Protein AF-A0A7L8AF57-F1 (afdb_monomer_lite)

Sequence (82 aa):
MQQSPEQFKQIIEAKVLPIAQQLGTRQGFFEYWFKILPRCKSHKAAFDLTNLLYLKIFKEQKYTSFDSFRNQKNTYLKKIRR

pLDDT: mean 92.18, std 8.2, range [50.84, 97.81]

Secondary structure (DSSP, 8-state):
-PPPHHHHHHHHHHHHHHHHHHHHSHHHHHHHHHHHGGGSSSHHHHHHHHHHHHHHHHSS-S-SSHHHHHHHHHHHHHHHT-

Radius of gyration: 15.26 Å; chains: 1; bounding box: 48×36×24 Å

Organism: NCBI:txid1888915

Foldseek 3Di:
DDDDPVNVVVVVCVVVVVVQVQLVDPNSLVVQLVVCQVVDPDSVRSQVVSQVSNCVNVVDGPAPDPVRVVVSVVVVVVVVVD

Structure (mmCIF, N/CA/C/O backbone):
data_AF-A0A7L8AF57-F1
#
_entry.id   AF-A0A7L8AF57-F1
#
loop_
_atom_site.group_PDB
_atom_site.id
_atom_site.type_symbol
_atom_site.label_atom_id
_atom_site.label_alt_id
_atom_site.label_comp_id
_atom_site.label_asym_id
_atom_site.label_entity_id
_atom_site.label_seq_id
_atom_site.pdbx_PDB_ins_code
_atom_site.Cartn_x
_atom_site.Cartn_y
_atom_site.Cartn_z
_atom_site.occupancy
_atom_site.B_iso_or_equiv
_atom_site.auth_seq_id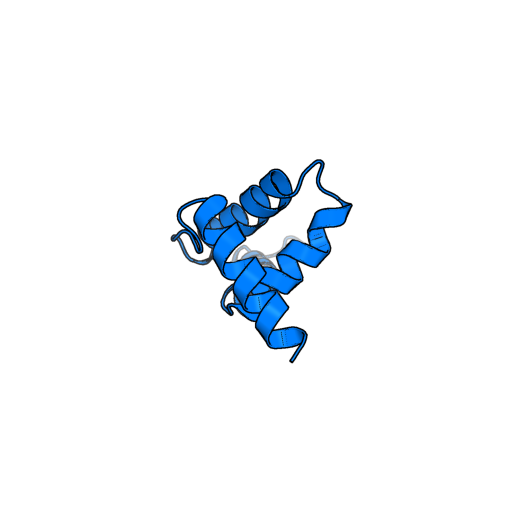
_atom_site.auth_comp_id
_atom_site.auth_asym_id
_atom_site.auth_atom_id
_atom_site.pdbx_PDB_model_num
ATOM 1 N N . MET A 1 1 ? -34.717 14.101 -3.665 1.00 50.84 1 MET A N 1
ATOM 2 C CA . MET A 1 1 ? -34.262 14.090 -2.259 1.00 50.84 1 MET A CA 1
ATOM 3 C C . MET A 1 1 ? -32.816 14.562 -2.231 1.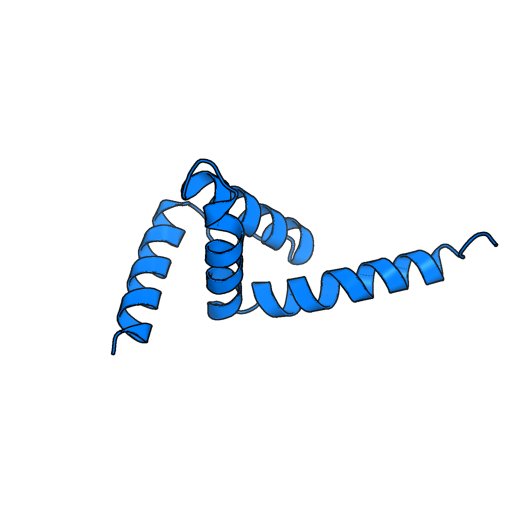00 50.84 1 MET A C 1
ATOM 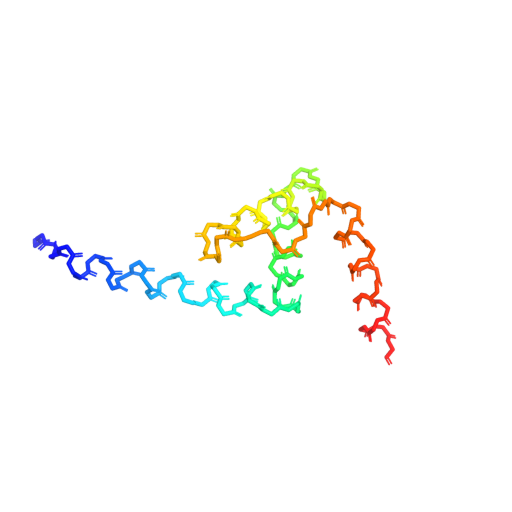5 O O . MET A 1 1 ? -31.970 13.873 -2.786 1.00 50.84 1 MET A O 1
ATOM 9 N N . GLN A 1 2 ? -32.544 15.758 -1.705 1.00 63.94 2 GLN A N 1
ATOM 10 C CA . GLN A 1 2 ? -31.173 16.235 -1.484 1.00 63.94 2 GLN A CA 1
ATOM 11 C C . GLN A 1 2 ? -30.662 15.608 -0.184 1.00 63.94 2 GLN A C 1
ATOM 13 O O . GLN A 1 2 ? -31.332 15.693 0.841 1.00 63.94 2 GLN A O 1
ATOM 18 N N . GLN A 1 3 ? -29.525 14.917 -0.251 1.00 70.00 3 GLN A N 1
ATOM 19 C CA . GLN A 1 3 ? -28.875 14.354 0.932 1.00 70.00 3 GLN A CA 1
ATOM 20 C C . GLN A 1 3 ? -28.361 15.497 1.810 1.00 70.00 3 GLN A C 1
ATOM 22 O O . GLN A 1 3 ? -27.834 16.479 1.281 1.00 70.00 3 GLN A O 1
ATOM 27 N N . SER A 1 4 ? -28.500 15.376 3.131 1.00 86.19 4 SER A N 1
ATOM 28 C CA . SER A 1 4 ? -27.928 16.375 4.036 1.00 86.19 4 SER A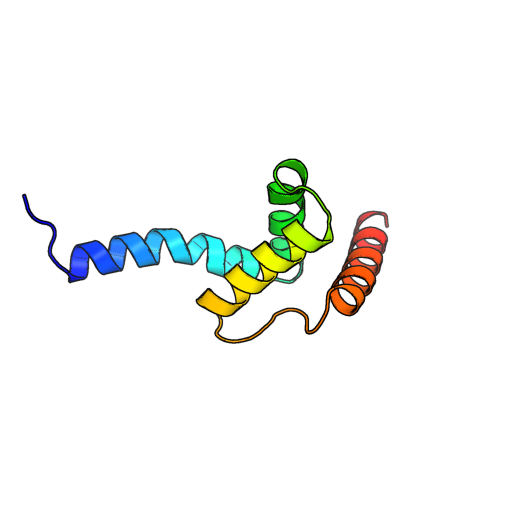 CA 1
ATOM 29 C C . SER A 1 4 ? -26.389 16.327 3.975 1.00 86.19 4 SER A C 1
ATOM 31 O O . SER A 1 4 ? -25.820 15.264 3.685 1.00 86.19 4 SER A O 1
ATOM 33 N N . PRO A 1 5 ? -25.685 17.439 4.248 1.00 87.00 5 PRO A N 1
ATOM 34 C CA . PRO A 1 5 ? -24.221 17.454 4.315 1.00 87.00 5 PRO A CA 1
ATOM 35 C C . PRO A 1 5 ? -23.640 16.360 5.229 1.00 87.00 5 PRO A C 1
ATOM 37 O O . PRO A 1 5 ? -22.600 15.771 4.929 1.00 87.00 5 PRO A O 1
ATOM 40 N N . GLU A 1 6 ? -24.339 16.030 6.313 1.00 89.06 6 GLU A N 1
ATOM 41 C CA . GLU A 1 6 ? -23.968 15.002 7.287 1.00 89.06 6 GLU A CA 1
ATOM 42 C C . GLU A 1 6 ? -24.107 13.594 6.701 1.00 89.06 6 GLU A C 1
ATOM 44 O O . GLU A 1 6 ? -23.206 12.770 6.858 1.00 89.06 6 GLU A O 1
ATOM 49 N N . GLN A 1 7 ? -25.195 13.323 5.974 1.00 89.12 7 GLN A N 1
ATOM 50 C CA . GLN A 1 7 ? -25.378 12.051 5.267 1.00 89.12 7 GLN A CA 1
ATOM 51 C C . GLN A 1 7 ? -24.295 11.858 4.203 1.00 89.12 7 GLN A C 1
ATOM 53 O O . GLN A 1 7 ? -23.735 10.770 4.064 1.00 89.12 7 GLN A O 1
ATOM 58 N N . PHE A 1 8 ? -23.946 12.925 3.481 1.00 89.31 8 PHE A N 1
ATOM 59 C CA . PHE A 1 8 ? -22.872 12.883 2.495 1.00 89.31 8 PHE A CA 1
ATOM 60 C C . PHE A 1 8 ? -21.509 12.598 3.144 1.00 89.31 8 PHE A C 1
ATOM 62 O O . PHE A 1 8 ? -20.753 11.751 2.658 1.00 89.31 8 PHE A O 1
ATOM 69 N N . LYS A 1 9 ? -21.222 13.237 4.286 1.00 90.31 9 LYS A N 1
ATOM 70 C CA . LYS A 1 9 ? -20.012 12.982 5.080 1.00 90.31 9 LYS A CA 1
ATOM 71 C C . LYS A 1 9 ? -19.924 11.520 5.529 1.00 90.31 9 LYS A C 1
ATOM 73 O O . LYS A 1 9 ? -18.893 10.891 5.300 1.00 90.31 9 LYS A O 1
ATOM 78 N N . GLN A 1 10 ? -21.004 10.958 6.072 1.00 90.62 10 GLN A N 1
ATOM 79 C CA . GLN A 1 10 ? -21.048 9.555 6.506 1.00 90.62 10 GLN A CA 1
ATOM 80 C C . GLN A 1 10 ? -20.788 8.580 5.349 1.00 90.62 10 GLN A C 1
ATOM 82 O O . GLN A 1 10 ? -20.058 7.604 5.512 1.00 90.62 10 GLN A O 1
ATOM 87 N N . ILE A 1 11 ? -21.328 8.852 4.156 1.00 91.25 11 ILE A N 1
ATOM 88 C CA . ILE A 1 11 ? -21.091 8.020 2.965 1.00 91.25 11 ILE A CA 1
ATOM 89 C C . ILE A 1 11 ? -19.617 8.056 2.550 1.00 91.25 11 ILE A C 1
ATOM 91 O O . ILE A 1 11 ? -19.054 7.024 2.172 1.00 91.25 11 ILE A O 1
ATOM 95 N N . ILE A 1 12 ? -18.983 9.230 2.598 1.00 89.06 12 ILE A N 1
ATOM 96 C CA . ILE A 1 12 ? -17.553 9.356 2.300 1.00 89.06 12 ILE A CA 1
ATOM 97 C C . ILE A 1 12 ? -16.734 8.596 3.340 1.00 89.06 12 ILE A C 1
ATOM 99 O O . ILE A 1 12 ? -15.886 7.789 2.962 1.00 89.06 12 ILE A O 1
ATOM 103 N N . GLU A 1 13 ? -17.004 8.801 4.627 1.00 89.31 13 GLU A N 1
ATOM 104 C CA . GLU A 1 13 ? -16.301 8.115 5.715 1.00 89.31 13 GLU A CA 1
ATOM 105 C C . GLU A 1 13 ? -16.434 6.593 5.597 1.00 89.31 13 GLU A C 1
ATOM 107 O O . GLU A 1 13 ? -15.427 5.889 5.661 1.00 89.31 13 GLU A O 1
ATOM 112 N N . ALA A 1 14 ? -17.630 6.084 5.294 1.00 91.00 14 ALA A N 1
ATOM 113 C CA . ALA A 1 14 ? -17.869 4.658 5.079 1.00 91.00 14 ALA A CA 1
ATOM 114 C C . ALA A 1 14 ? -17.073 4.079 3.893 1.00 91.00 14 ALA A C 1
ATOM 116 O O . ALA A 1 14 ? -16.672 2.917 3.926 1.00 91.00 14 ALA A O 1
ATOM 117 N N . LYS A 1 15 ? -16.806 4.874 2.848 1.00 90.50 15 LYS A N 1
ATOM 118 C CA . LYS A 1 15 ? -15.972 4.456 1.705 1.00 90.50 15 LYS A CA 1
ATOM 119 C C . LYS A 1 15 ? -14.476 4.570 1.989 1.00 90.50 15 LYS A C 1
ATOM 121 O O . LYS A 1 15 ? -13.692 3.777 1.468 1.00 90.50 15 LYS A O 1
ATOM 126 N N . VAL A 1 16 ? -14.073 5.562 2.780 1.00 91.31 16 VAL A N 1
ATOM 127 C CA . VAL A 1 16 ? -12.667 5.820 3.115 1.00 91.31 16 VAL A CA 1
ATOM 128 C C . VAL A 1 16 ? -12.175 4.859 4.193 1.00 91.31 16 VAL A C 1
ATOM 130 O O . VAL A 1 16 ? -11.036 4.408 4.106 1.00 91.31 16 VAL A O 1
ATOM 133 N N . LEU A 1 17 ? -13.011 4.497 5.169 1.00 92.00 17 LEU A N 1
ATOM 134 C CA . LEU A 1 17 ? -12.621 3.672 6.314 1.00 92.00 17 LEU A CA 1
ATOM 135 C C . LEU A 1 17 ? -11.993 2.318 5.918 1.00 92.00 17 LEU A C 1
ATOM 137 O O . LEU A 1 17 ? -10.912 2.023 6.427 1.00 92.00 17 LEU A O 1
ATOM 141 N N . PRO A 1 18 ? -12.548 1.525 4.980 1.00 93.38 18 PRO A N 1
ATOM 142 C CA . PRO A 1 18 ? -11.924 0.267 4.563 1.00 93.38 18 PRO A CA 1
ATOM 143 C C . PRO A 1 18 ? -10.561 0.480 3.895 1.00 93.38 18 PRO A C 1
ATOM 145 O O . PRO A 1 18 ? -9.619 -0.280 4.114 1.00 93.38 18 PRO A O 1
ATOM 148 N N . ILE A 1 19 ? -10.434 1.549 3.101 1.00 92.69 19 ILE A N 1
ATOM 149 C CA . ILE A 1 19 ? -9.177 1.916 2.439 1.00 92.69 19 ILE A CA 1
ATOM 150 C C . ILE A 1 19 ? -8.146 2.335 3.492 1.00 92.69 19 ILE A C 1
ATOM 152 O O . ILE A 1 19 ? -6.992 1.916 3.422 1.00 92.69 19 ILE A O 1
ATOM 156 N N . ALA A 1 20 ? -8.563 3.121 4.486 1.00 94.06 20 ALA A N 1
ATOM 157 C CA . ALA A 1 20 ? -7.725 3.534 5.601 1.00 94.06 20 ALA A CA 1
ATOM 158 C C . ALA A 1 20 ? -7.240 2.318 6.401 1.00 94.06 20 ALA A C 1
ATOM 160 O O . ALA A 1 20 ? -6.040 2.165 6.608 1.00 94.06 20 ALA A O 1
ATOM 161 N N . GLN A 1 21 ? -8.138 1.405 6.777 1.00 94.25 21 GLN A N 1
ATOM 162 C CA . GLN A 1 21 ? -7.790 0.172 7.491 1.00 94.25 21 GLN A CA 1
ATOM 163 C C . GLN A 1 21 ? -6.789 -0.682 6.702 1.00 94.25 21 GLN A C 1
ATOM 165 O O . GLN A 1 21 ? -5.793 -1.145 7.262 1.00 94.25 21 GLN A O 1
ATOM 170 N N . GLN A 1 22 ? -6.998 -0.831 5.390 1.00 95.31 22 GLN A N 1
ATOM 171 C CA . GLN A 1 22 ? -6.074 -1.563 4.528 1.00 95.31 22 GLN A CA 1
ATOM 172 C C . GLN A 1 22 ? -4.696 -0.884 4.484 1.00 95.31 22 GLN A C 1
ATOM 174 O O . GLN A 1 22 ? -3.676 -1.504 4.791 1.00 95.31 22 GLN A O 1
ATOM 179 N N . LEU A 1 23 ? -4.647 0.402 4.144 1.00 95.44 23 LEU A N 1
ATOM 180 C CA . LEU A 1 23 ? -3.397 1.141 3.960 1.00 95.44 23 LEU A CA 1
ATOM 181 C C . LEU A 1 23 ? -2.631 1.396 5.269 1.00 95.44 23 LEU A C 1
ATOM 183 O O . LEU A 1 23 ? -1.399 1.515 5.253 1.00 95.44 23 LEU A O 1
ATOM 187 N N . GLY A 1 24 ? -3.334 1.440 6.403 1.00 93.38 24 GLY A N 1
ATOM 188 C CA . GLY A 1 24 ? -2.757 1.634 7.734 1.00 93.38 24 GLY A CA 1
ATOM 189 C C . GLY A 1 24 ? -1.761 0.537 8.111 1.00 93.38 24 GLY A C 1
ATOM 190 O O . GLY A 1 24 ? -0.725 0.805 8.720 1.00 93.38 24 GLY A O 1
ATOM 191 N N . THR A 1 25 ? -1.973 -0.690 7.638 1.00 94.38 25 THR A N 1
ATOM 192 C CA . THR A 1 25 ? -1.049 -1.803 7.895 1.00 94.38 25 THR A CA 1
ATOM 193 C C . THR A 1 25 ? 0.070 -1.877 6.853 1.00 94.38 25 THR A C 1
ATOM 195 O O . THR A 1 25 ? -0.068 -1.438 5.711 1.00 94.38 25 THR A O 1
ATOM 198 N N . ARG A 1 26 ? 1.221 -2.452 7.228 1.00 92.25 26 ARG A N 1
ATOM 199 C CA . ARG A 1 26 ? 2.317 -2.708 6.274 1.00 92.25 26 ARG A CA 1
ATOM 200 C C . ARG A 1 26 ? 1.879 -3.667 5.163 1.00 92.25 26 ARG A C 1
ATOM 202 O O . ARG A 1 26 ? 2.194 -3.435 4.003 1.00 92.25 26 ARG A O 1
ATOM 209 N N . GLN A 1 27 ? 1.188 -4.745 5.527 1.00 93.69 27 GLN A N 1
ATOM 210 C CA . GLN A 1 27 ? 0.715 -5.757 4.585 1.00 93.69 27 GLN A CA 1
ATOM 211 C C . GLN A 1 27 ? -0.325 -5.182 3.623 1.00 93.69 27 GLN A C 1
ATOM 213 O O . GLN A 1 27 ? -0.136 -5.270 2.413 1.00 93.69 27 GLN A O 1
ATOM 218 N N . GLY A 1 28 ? -1.361 -4.524 4.143 1.00 95.62 28 GLY A N 1
ATOM 219 C CA . GLY A 1 28 ? -2.427 -3.982 3.309 1.00 95.62 28 GLY A CA 1
ATOM 220 C C . GLY A 1 28 ? -1.953 -2.861 2.379 1.00 95.62 28 GLY A C 1
ATOM 221 O O . GLY A 1 28 ? -2.441 -2.769 1.254 1.00 95.62 28 GLY A O 1
ATOM 222 N N . PHE A 1 29 ? -0.927 -2.084 2.758 1.00 96.75 29 PHE A N 1
ATOM 223 C CA . PHE A 1 29 ? -0.260 -1.170 1.823 1.00 96.75 29 PHE A CA 1
ATOM 224 C C . PHE A 1 29 ? 0.312 -1.913 0.605 1.00 96.75 29 PHE A C 1
ATOM 226 O O . PHE A 1 29 ? 0.095 -1.495 -0.534 1.00 96.75 29 PHE A O 1
ATOM 233 N N . PHE A 1 30 ? 1.035 -3.019 0.820 1.00 95.88 30 PHE A N 1
ATOM 234 C CA . PHE A 1 30 ? 1.591 -3.803 -0.284 1.00 95.88 30 PHE A CA 1
ATOM 235 C C . PHE A 1 30 ? 0.503 -4.473 -1.114 1.00 95.88 30 PHE A C 1
ATOM 237 O O . PHE A 1 30 ? 0.575 -4.413 -2.337 1.00 95.88 30 PHE A O 1
ATOM 244 N N . GLU A 1 31 ? -0.508 -5.069 -0.485 1.00 95.25 31 GLU A N 1
ATOM 245 C CA . GLU A 1 31 ? -1.643 -5.678 -1.189 1.00 95.25 31 GLU A CA 1
ATOM 246 C C . GLU A 1 31 ? -2.358 -4.666 -2.085 1.00 95.25 31 GLU A C 1
ATOM 248 O O . GLU A 1 31 ? -2.637 -4.955 -3.250 1.00 95.25 31 GLU A O 1
ATOM 253 N N . TYR A 1 32 ? -2.597 -3.454 -1.579 1.00 96.50 32 TYR A N 1
ATOM 254 C CA . TYR A 1 32 ? -3.180 -2.378 -2.370 1.00 96.50 32 TYR A CA 1
ATOM 255 C C . TYR A 1 32 ? -2.275 -1.994 -3.545 1.00 96.50 32 TYR A C 1
ATOM 257 O O . TYR A 1 32 ? -2.742 -1.896 -4.681 1.00 96.50 32 TYR A O 1
ATOM 265 N N . TRP A 1 33 ? -0.971 -1.838 -3.301 1.00 97.31 33 TRP A N 1
ATOM 266 C CA . TRP A 1 33 ? -0.002 -1.549 -4.356 1.00 97.31 33 TRP A CA 1
ATOM 267 C C . TRP A 1 33 ? 0.013 -2.640 -5.441 1.00 97.31 33 TRP A C 1
ATOM 269 O O . TRP A 1 33 ? -0.069 -2.319 -6.626 1.00 97.31 33 TRP A O 1
ATOM 279 N N . PHE A 1 34 ? 0.044 -3.924 -5.061 1.00 96.38 34 PHE A N 1
ATOM 280 C CA . PHE A 1 34 ? -0.032 -5.051 -6.000 1.00 96.38 34 PHE A CA 1
ATOM 281 C C . PHE A 1 34 ? -1.347 -5.050 -6.783 1.00 96.38 34 PHE A C 1
ATOM 283 O O . PHE A 1 34 ? -1.340 -5.327 -7.980 1.00 96.38 34 PHE A O 1
ATOM 290 N N . LYS A 1 35 ? -2.464 -4.698 -6.139 1.00 96.19 35 LYS A N 1
ATOM 291 C CA . LYS A 1 35 ? -3.785 -4.619 -6.775 1.00 96.19 35 LYS A CA 1
ATOM 292 C C . LYS A 1 35 ? -3.847 -3.552 -7.868 1.00 96.19 35 LYS A C 1
ATOM 294 O O . LYS A 1 35 ? -4.481 -3.778 -8.898 1.00 96.19 35 LYS A O 1
ATOM 299 N N . ILE A 1 36 ? -3.227 -2.390 -7.657 1.00 96.44 36 ILE A N 1
ATOM 300 C CA . ILE A 1 36 ? -3.267 -1.295 -8.639 1.00 96.44 36 ILE A CA 1
ATOM 301 C C . ILE A 1 36 ? -2.131 -1.356 -9.663 1.00 96.44 36 ILE A C 1
ATOM 303 O O . ILE A 1 36 ? -2.249 -0.740 -10.722 1.00 96.44 36 ILE A O 1
ATOM 307 N N . LEU A 1 37 ? -1.058 -2.102 -9.380 1.00 97.25 37 LEU A N 1
ATOM 308 C CA . LEU A 1 37 ? 0.110 -2.220 -10.253 1.00 97.25 37 LEU A CA 1
ATOM 309 C C . LEU A 1 37 ? -0.245 -2.564 -11.713 1.00 97.25 37 LEU A C 1
ATOM 311 O O . LEU A 1 37 ? 0.245 -1.850 -12.585 1.00 97.25 37 LEU A O 1
ATOM 315 N N . PRO A 1 38 ? -1.127 -3.540 -12.022 1.00 97.25 38 PRO A N 1
ATOM 316 C CA . PRO A 1 38 ? -1.485 -3.874 -13.406 1.00 97.25 38 PRO A CA 1
ATOM 317 C C . PRO A 1 38 ? -2.173 -2.737 -14.172 1.00 97.25 38 PRO A C 1
ATOM 319 O O . PRO A 1 38 ? -2.250 -2.768 -15.394 1.00 97.25 38 PRO A O 1
ATOM 322 N N . ARG A 1 39 ? -2.704 -1.738 -13.458 1.00 96.75 39 ARG A N 1
ATOM 323 C CA . ARG A 1 39 ? -3.385 -0.567 -14.032 1.00 96.75 39 ARG A CA 1
ATOM 324 C C . ARG A 1 39 ? -2.445 0.627 -14.199 1.00 96.75 39 ARG A C 1
ATOM 326 O O . ARG A 1 39 ? -2.855 1.665 -14.709 1.00 96.75 39 ARG A O 1
ATOM 333 N N . CYS A 1 40 ? -1.206 0.508 -13.730 1.00 96.44 40 CYS A N 1
ATOM 334 C CA . CYS A 1 40 ? -0.224 1.579 -13.727 1.00 96.44 40 CYS A CA 1
ATOM 335 C C . CYS A 1 40 ? 0.860 1.307 -14.771 1.00 96.44 40 CYS A C 1
ATOM 337 O O . CYS A 1 40 ? 1.292 0.177 -14.963 1.00 96.44 40 CYS A O 1
ATOM 339 N N . LYS A 1 41 ? 1.372 2.372 -15.395 1.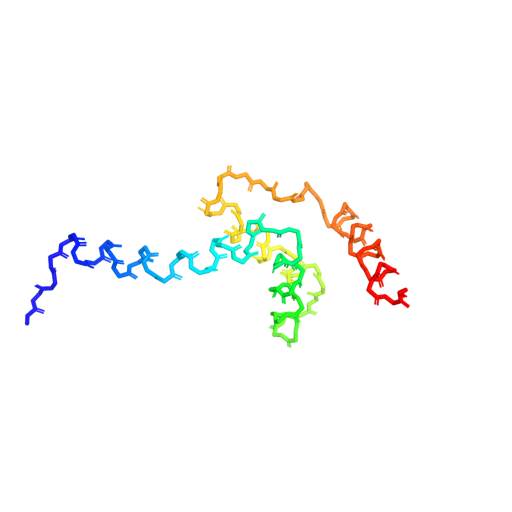00 94.88 41 LYS A N 1
ATOM 340 C CA . LYS A 1 41 ? 2.440 2.276 -16.406 1.00 94.88 41 LYS A CA 1
ATOM 341 C C . LYS A 1 41 ? 3.770 1.770 -15.839 1.00 94.88 41 LYS A C 1
ATOM 343 O O . LYS A 1 41 ? 4.626 1.314 -16.586 1.00 94.88 41 LYS A O 1
ATOM 348 N N . SER A 1 42 ? 3.983 1.912 -14.531 1.00 97.25 42 SER A N 1
ATOM 349 C CA . SER A 1 42 ? 5.216 1.493 -13.875 1.00 97.25 42 SER A CA 1
ATOM 350 C C . SER A 1 42 ? 5.008 1.206 -12.392 1.00 97.25 42 SER A C 1
ATOM 352 O O . SER A 1 42 ? 4.059 1.673 -11.757 1.00 97.25 42 SER A O 1
ATOM 354 N N . HIS A 1 43 ? 5.974 0.490 -11.817 1.00 96.50 43 HIS A N 1
ATOM 355 C CA . HIS A 1 43 ? 6.055 0.240 -10.380 1.00 96.50 43 HIS A CA 1
ATOM 356 C C . HIS A 1 43 ? 6.113 1.541 -9.569 1.00 96.50 43 HIS A C 1
ATOM 358 O O . HIS A 1 43 ? 5.499 1.628 -8.504 1.00 96.50 43 HIS A O 1
ATOM 364 N N . LYS A 1 44 ? 6.829 2.550 -10.087 1.00 97.31 44 LYS A N 1
ATOM 365 C CA . LYS A 1 44 ? 6.923 3.873 -9.468 1.00 97.31 44 LYS A CA 1
ATOM 366 C C . LYS A 1 44 ? 5.578 4.596 -9.505 1.00 97.31 44 LYS A C 1
ATOM 368 O O . LYS A 1 44 ? 5.169 5.124 -8.484 1.00 97.31 44 LYS A O 1
ATOM 373 N N . ALA A 1 45 ? 4.851 4.545 -10.621 1.00 97.50 45 ALA A N 1
ATOM 374 C CA . ALA A 1 45 ? 3.527 5.161 -10.715 1.00 97.50 45 ALA A CA 1
ATOM 375 C C . ALA A 1 45 ? 2.530 4.541 -9.718 1.00 97.50 45 ALA A C 1
ATOM 377 O O . ALA A 1 45 ? 1.817 5.262 -9.024 1.00 97.50 45 ALA A O 1
ATOM 378 N N . ALA A 1 46 ? 2.527 3.210 -9.579 1.00 97.81 46 ALA A N 1
ATOM 379 C CA . ALA A 1 46 ? 1.716 2.527 -8.568 1.00 97.81 46 ALA A CA 1
ATOM 380 C C . ALA A 1 46 ? 2.122 2.917 -7.134 1.00 97.81 46 ALA A C 1
ATOM 382 O O . ALA A 1 46 ? 1.272 3.085 -6.256 1.00 97.81 46 ALA A O 1
ATOM 383 N N . PHE A 1 47 ? 3.424 3.086 -6.887 1.00 97.69 47 PHE A N 1
ATOM 384 C CA . PHE A 1 47 ? 3.927 3.569 -5.603 1.00 97.69 47 PHE A CA 1
ATOM 385 C C . PHE A 1 47 ? 3.453 4.997 -5.317 1.00 97.69 47 PHE A C 1
ATOM 387 O O . PHE A 1 47 ? 2.858 5.223 -4.267 1.00 97.69 47 PHE A O 1
ATOM 394 N N . ASP A 1 48 ? 3.661 5.923 -6.254 1.00 97.25 48 ASP A N 1
ATOM 395 C CA . ASP A 1 48 ? 3.297 7.332 -6.107 1.00 97.25 48 ASP A CA 1
ATOM 396 C C . ASP A 1 48 ? 1.793 7.467 -5.811 1.00 97.25 48 ASP A C 1
ATOM 398 O O . ASP A 1 48 ? 1.413 8.187 -4.891 1.00 97.25 48 ASP A O 1
ATOM 402 N N . LEU A 1 49 ? 0.938 6.703 -6.505 1.00 96.81 49 LEU A N 1
ATOM 403 C CA . LEU A 1 49 ? -0.510 6.684 -6.263 1.00 96.81 49 LEU A CA 1
ATOM 404 C C . LEU A 1 49 ? -0.883 6.124 -4.885 1.00 96.81 49 LEU A C 1
ATOM 406 O O . LEU A 1 49 ? -1.700 6.715 -4.180 1.00 96.81 49 LEU A O 1
ATOM 410 N N . THR A 1 50 ? -0.284 5.002 -4.480 1.00 96.81 50 THR A N 1
ATOM 411 C CA . THR A 1 50 ? -0.581 4.383 -3.177 1.00 96.81 50 THR A CA 1
ATOM 412 C C . THR A 1 50 ? -0.102 5.271 -2.025 1.00 96.81 50 THR A C 1
ATOM 414 O O . THR A 1 50 ? -0.820 5.464 -1.045 1.00 96.81 50 THR A O 1
ATOM 417 N N . ASN A 1 51 ? 1.093 5.856 -2.150 1.00 96.56 51 ASN A N 1
ATOM 418 C CA . ASN A 1 51 ? 1.675 6.736 -1.139 1.00 96.56 51 ASN A CA 1
ATOM 419 C C . ASN A 1 51 ? 0.941 8.086 -1.077 1.00 96.56 51 ASN A C 1
ATOM 421 O O . ASN A 1 51 ? 0.748 8.621 0.011 1.00 96.56 51 ASN A O 1
ATOM 425 N N . LEU A 1 52 ? 0.463 8.606 -2.217 1.00 96.31 52 LEU A N 1
ATOM 426 C CA . LEU A 1 52 ? -0.415 9.778 -2.263 1.00 96.31 52 LEU A CA 1
ATOM 427 C C . LEU A 1 52 ? -1.742 9.504 -1.548 1.00 96.31 52 LEU A C 1
ATOM 429 O O . LEU A 1 52 ? -2.196 10.338 -0.767 1.00 96.31 52 LEU A O 1
ATOM 433 N N . LEU A 1 53 ? -2.359 8.345 -1.786 1.00 95.19 53 LEU A N 1
ATOM 434 C CA . LEU A 1 53 ? -3.599 7.965 -1.112 1.00 95.19 53 LEU A CA 1
ATOM 435 C C . LEU A 1 53 ? -3.393 7.828 0.403 1.00 95.19 53 LEU A C 1
ATOM 437 O O . LEU A 1 53 ? -4.186 8.367 1.174 1.00 95.19 53 LEU A O 1
ATOM 441 N N . TYR A 1 54 ? -2.293 7.197 0.823 1.00 97.00 54 TYR A N 1
ATOM 442 C CA . TYR A 1 54 ? -1.894 7.134 2.230 1.00 97.00 54 TYR A CA 1
ATOM 443 C C . TYR A 1 54 ? -1.740 8.543 2.826 1.00 97.00 54 TYR A C 1
ATOM 445 O O . TYR A 1 54 ? -2.358 8.843 3.844 1.00 97.00 54 TYR A O 1
ATOM 453 N N . LEU A 1 55 ? -1.032 9.448 2.142 1.00 96.25 55 LEU A N 1
ATOM 454 C CA . LEU A 1 55 ? -0.868 10.844 2.561 1.00 96.25 55 LEU A CA 1
ATOM 455 C C . LEU A 1 55 ? -2.200 11.579 2.717 1.00 96.25 55 LEU A C 1
ATOM 457 O O . LEU A 1 55 ? -2.382 12.345 3.662 1.00 96.25 55 LEU A O 1
ATOM 461 N N . LYS A 1 56 ? -3.160 11.370 1.813 1.00 94.88 56 LYS A N 1
ATOM 462 C CA . LYS A 1 56 ? -4.464 12.039 1.919 1.00 94.88 56 LYS A CA 1
ATOM 463 C C . LYS A 1 56 ? -5.256 11.587 3.146 1.00 94.88 56 LYS A C 1
ATOM 465 O O . LYS A 1 56 ? -5.927 12.439 3.739 1.00 94.88 56 LYS A O 1
ATOM 470 N N . ILE A 1 57 ? -5.141 10.315 3.527 1.00 94.12 57 ILE A N 1
ATOM 471 C CA . ILE A 1 57 ? -5.846 9.718 4.669 1.00 94.12 57 ILE A CA 1
ATOM 472 C C . ILE A 1 57 ? -5.121 10.028 5.987 1.00 94.12 57 ILE A C 1
ATOM 474 O O . ILE A 1 57 ? -5.737 10.568 6.899 1.00 94.12 57 ILE A O 1
ATOM 478 N N . PHE A 1 58 ? -3.820 9.750 6.069 1.00 94.62 58 PHE A N 1
ATOM 479 C CA . PHE A 1 58 ? -3.039 9.802 7.312 1.00 94.62 58 PHE A CA 1
ATOM 480 C C . PHE A 1 58 ? -2.268 11.108 7.518 1.00 94.62 58 PHE A C 1
ATOM 482 O O . PHE A 1 58 ? -1.679 11.308 8.572 1.00 94.62 58 PHE A O 1
ATOM 489 N N . LYS A 1 59 ? -2.265 12.007 6.524 1.00 95.38 59 LYS A N 1
ATOM 490 C CA . LYS A 1 59 ? -1.524 13.285 6.536 1.00 95.38 59 LYS A CA 1
ATOM 491 C C . LYS A 1 59 ? -0.003 13.141 6.679 1.00 95.38 59 LYS A C 1
ATOM 493 O O . LYS A 1 59 ? 0.684 14.132 6.885 1.00 95.38 59 LYS A O 1
ATOM 498 N N . GLU A 1 60 ? 0.525 11.943 6.453 1.00 94.38 60 GLU A N 1
ATOM 499 C CA . GLU A 1 60 ? 1.954 11.630 6.426 1.00 94.38 60 GLU A CA 1
ATOM 500 C C . GLU A 1 60 ? 2.281 10.707 5.238 1.00 94.38 60 GLU A C 1
ATOM 502 O O . GLU A 1 60 ? 1.398 10.056 4.682 1.00 94.38 60 GLU A O 1
ATOM 507 N N . GLN A 1 61 ? 3.548 10.614 4.837 1.00 91.81 61 GLN A N 1
ATOM 508 C CA . GLN A 1 61 ? 3.973 9.635 3.831 1.00 91.81 61 GLN A CA 1
ATOM 509 C C . GLN A 1 61 ? 4.328 8.300 4.496 1.00 91.81 61 GLN A C 1
ATOM 511 O O . GLN A 1 61 ? 5.101 8.277 5.448 1.00 91.81 61 GLN A O 1
ATOM 516 N N . LYS A 1 62 ? 3.845 7.175 3.947 1.00 92.75 62 LYS A N 1
ATOM 517 C CA . LYS A 1 62 ? 4.215 5.828 4.430 1.00 92.75 62 LYS A CA 1
ATOM 518 C C . LYS A 1 62 ? 5.702 5.554 4.213 1.00 92.75 62 LYS A C 1
ATOM 520 O O . LYS A 1 62 ? 6.384 4.989 5.063 1.00 92.75 62 LYS A O 1
ATOM 525 N N . TYR A 1 63 ? 6.176 5.917 3.025 1.00 95.06 63 TYR A N 1
ATOM 526 C CA . TYR A 1 63 ? 7.566 5.791 2.617 1.00 95.06 63 TYR A CA 1
ATOM 527 C C . TYR A 1 63 ? 8.036 7.121 2.046 1.00 95.06 63 TYR A C 1
ATOM 529 O O . TYR A 1 63 ? 7.345 7.737 1.234 1.00 95.06 63 TYR A O 1
ATOM 537 N N . THR A 1 64 ? 9.236 7.526 2.444 1.00 94.12 64 THR A N 1
ATOM 538 C CA . THR A 1 64 ? 9.866 8.790 2.039 1.00 94.12 64 THR A CA 1
ATOM 539 C C . THR A 1 64 ? 10.317 8.796 0.580 1.00 94.12 64 THR A C 1
ATOM 541 O O . THR A 1 64 ? 10.429 9.850 -0.036 1.00 94.12 64 THR A O 1
ATOM 544 N N . SER A 1 65 ? 10.585 7.621 0.006 1.00 95.50 65 SER A N 1
ATOM 545 C CA . SER A 1 65 ? 11.035 7.480 -1.377 1.00 95.50 65 SER A CA 1
ATOM 546 C C . SER A 1 65 ? 10.656 6.127 -1.972 1.00 95.50 65 SER A C 1
ATOM 548 O O . SER A 1 65 ? 10.365 5.158 -1.259 1.00 95.50 65 SER A O 1
ATOM 550 N N . PHE A 1 66 ? 10.708 6.049 -3.304 1.00 96.62 66 PHE A N 1
ATOM 551 C CA . PHE A 1 66 ? 10.504 4.798 -4.028 1.00 96.62 66 PHE A CA 1
ATOM 552 C C . PHE A 1 66 ? 11.574 3.749 -3.684 1.00 96.62 66 PHE A C 1
ATOM 554 O O . PHE A 1 66 ? 11.255 2.565 -3.599 1.00 96.62 66 PHE A O 1
ATOM 561 N N . ASP A 1 67 ? 12.817 4.160 -3.419 1.00 96.25 67 ASP A N 1
ATOM 562 C CA . ASP A 1 67 ? 13.896 3.247 -3.022 1.00 96.25 67 ASP A CA 1
ATOM 563 C C . ASP A 1 67 ? 13.663 2.647 -1.632 1.00 96.25 67 ASP A C 1
ATOM 565 O O . ASP A 1 67 ? 13.799 1.434 -1.445 1.00 96.25 67 ASP A O 1
ATOM 569 N N . SER A 1 68 ? 13.213 3.467 -0.674 1.00 94.19 68 SER A N 1
ATOM 570 C CA . SER A 1 68 ? 12.800 2.997 0.655 1.00 94.19 68 SER A CA 1
ATOM 571 C C . SER A 1 68 ? 11.675 1.962 0.542 1.00 94.19 68 SER A C 1
ATOM 573 O O . SER A 1 68 ? 11.767 0.855 1.088 1.00 94.19 68 SER A O 1
ATOM 575 N N . PHE A 1 69 ? 10.659 2.265 -0.270 1.00 95.94 69 PHE A N 1
ATOM 576 C CA . PHE A 1 69 ? 9.583 1.331 -0.586 1.00 95.94 69 PHE A CA 1
ATOM 577 C C . PHE A 1 69 ? 10.102 0.036 -1.232 1.00 95.94 69 PHE A C 1
ATOM 579 O O . PHE A 1 69 ? 9.720 -1.061 -0.818 1.00 95.94 69 PHE A O 1
ATOM 586 N N . ARG A 1 70 ? 10.997 0.132 -2.222 1.00 95.50 70 ARG A N 1
ATOM 587 C CA . ARG A 1 70 ? 11.546 -1.020 -2.952 1.00 95.50 70 ARG A CA 1
ATOM 588 C C . ARG A 1 70 ? 12.281 -1.978 -2.016 1.00 95.50 70 ARG A C 1
ATOM 590 O O . ARG A 1 70 ? 12.071 -3.192 -2.110 1.00 95.50 70 ARG A O 1
ATOM 597 N N . ASN A 1 71 ? 13.078 -1.446 -1.093 1.00 95.06 71 ASN A N 1
ATOM 598 C CA . ASN A 1 71 ? 13.772 -2.234 -0.075 1.00 95.06 71 ASN A CA 1
ATOM 599 C C . ASN A 1 71 ? 12.773 -2.964 0.831 1.00 95.06 71 ASN A C 1
ATOM 601 O O . ASN A 1 71 ? 12.861 -4.181 1.012 1.00 95.06 71 ASN A O 1
ATOM 605 N N . GLN A 1 72 ? 11.757 -2.252 1.322 1.00 94.44 72 GLN A N 1
ATOM 606 C CA . GLN A 1 72 ? 10.743 -2.829 2.204 1.00 94.44 72 GLN A CA 1
ATOM 607 C C . GLN A 1 72 ? 9.859 -3.869 1.508 1.00 94.44 72 GLN A C 1
ATOM 609 O O . GLN A 1 72 ? 9.499 -4.873 2.135 1.00 94.44 72 GLN A O 1
ATOM 614 N N . LYS A 1 73 ? 9.562 -3.673 0.217 1.00 94.75 73 LYS A N 1
ATOM 615 C CA . LYS A 1 73 ? 8.870 -4.642 -0.643 1.00 94.75 73 LYS A CA 1
ATOM 616 C C . LYS A 1 73 ? 9.681 -5.926 -0.783 1.00 94.75 73 LYS A C 1
ATOM 618 O O . LYS A 1 73 ? 9.128 -7.014 -0.673 1.00 94.75 73 LYS A O 1
ATOM 623 N N . ASN A 1 74 ? 10.987 -5.824 -1.023 1.00 93.56 74 ASN A N 1
ATOM 624 C CA . ASN A 1 74 ? 11.846 -7.001 -1.161 1.00 93.56 74 ASN A CA 1
ATOM 625 C C . ASN A 1 74 ? 11.921 -7.800 0.148 1.00 93.56 74 ASN A C 1
ATOM 627 O O . ASN A 1 74 ? 11.807 -9.023 0.120 1.00 93.56 74 ASN A O 1
ATOM 631 N N . THR A 1 75 ? 12.032 -7.122 1.293 1.00 93.19 75 THR A N 1
ATOM 632 C CA . THR A 1 75 ? 11.970 -7.764 2.617 1.00 93.19 75 THR A CA 1
ATOM 633 C C . THR A 1 75 ? 10.622 -8.441 2.862 1.00 93.19 75 THR A C 1
ATOM 635 O O . THR A 1 75 ? 10.578 -9.580 3.320 1.00 93.19 75 THR A O 1
ATOM 638 N N . TYR A 1 76 ? 9.522 -7.772 2.513 1.00 92.00 76 TYR A N 1
ATOM 639 C CA . TYR A 1 76 ? 8.174 -8.328 2.633 1.00 92.00 76 TYR A CA 1
ATOM 640 C C . TYR A 1 76 ? 7.999 -9.599 1.786 1.00 92.00 76 TYR A C 1
ATOM 642 O O . TYR A 1 76 ? 7.568 -10.627 2.302 1.00 92.00 76 TYR A O 1
ATOM 650 N N . LEU A 1 77 ? 8.434 -9.574 0.523 1.00 91.25 77 LEU A N 1
ATOM 651 C CA . LEU A 1 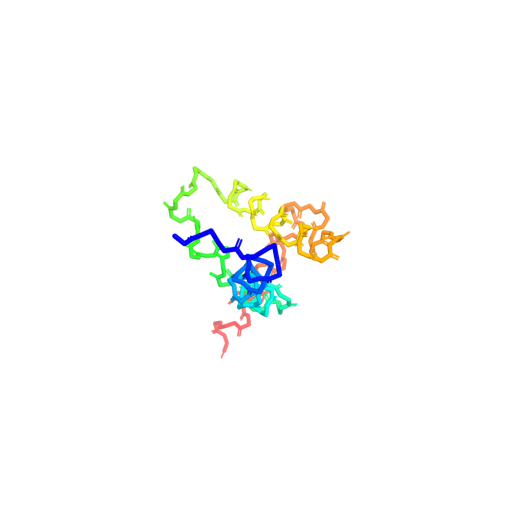77 ? 8.378 -10.737 -0.369 1.00 91.25 77 LEU A CA 1
ATOM 652 C C . LEU A 1 77 ? 9.245 -11.906 0.117 1.00 91.25 77 LEU A C 1
ATOM 654 O O . LEU A 1 77 ? 8.842 -13.058 -0.022 1.00 91.25 77 LEU A O 1
ATOM 658 N N . LYS A 1 78 ? 10.416 -11.633 0.709 1.00 92.44 78 LYS A N 1
ATOM 659 C CA . LYS A 1 78 ? 11.248 -12.675 1.334 1.00 92.44 78 LYS A CA 1
ATOM 660 C C . LYS A 1 78 ? 10.550 -13.330 2.525 1.00 92.44 78 LYS A C 1
ATOM 662 O O . LYS A 1 78 ? 10.713 -14.528 2.713 1.00 92.44 78 LYS A O 1
ATOM 667 N N . LYS A 1 79 ? 9.789 -12.558 3.311 1.00 89.25 79 LYS A N 1
ATOM 668 C CA . LYS A 1 79 ? 9.026 -13.077 4.453 1.00 89.25 79 LYS A CA 1
ATOM 669 C C . LYS A 1 79 ? 7.872 -13.982 4.015 1.00 89.25 79 LYS A C 1
ATOM 671 O O . LYS A 1 79 ? 7.642 -14.971 4.680 1.00 89.25 79 LYS A O 1
ATOM 676 N N . ILE A 1 80 ? 7.176 -13.656 2.924 1.00 84.56 80 ILE A N 1
ATOM 677 C CA . ILE A 1 80 ? 6.051 -14.473 2.419 1.00 84.56 80 ILE A CA 1
ATOM 678 C C . ILE A 1 80 ? 6.520 -15.791 1.792 1.00 84.56 80 ILE A C 1
ATOM 680 O O . ILE A 1 80 ? 5.790 -16.771 1.797 1.00 84.56 80 ILE A O 1
ATOM 684 N N . ARG A 1 81 ? 7.717 -15.808 1.197 1.00 76.62 81 ARG A N 1
ATOM 685 C CA . ARG A 1 81 ? 8.279 -17.006 0.551 1.00 76.62 81 ARG A CA 1
ATOM 686 C C . ARG A 1 81 ? 8.884 -18.019 1.531 1.00 76.62 81 ARG A C 1
ATOM 688 O O . ARG A 1 81 ? 9.327 -19.067 1.073 1.00 76.62 81 ARG A O 1
ATOM 695 N N . ARG A 1 82 ? 8.993 -17.668 2.812 1.00 55.66 82 ARG A N 1
ATOM 696 C CA . ARG A 1 82 ? 9.435 -18.560 3.888 1.00 55.66 82 ARG A CA 1
ATOM 697 C C . ARG A 1 82 ? 8.218 -19.146 4.573 1.00 55.66 82 ARG A C 1
ATOM 699 O O . ARG A 1 82 ? 8.310 -20.333 4.931 1.00 55.66 82 ARG A O 1
#